Protein AF-A0A433JLI9-F1 (afdb_monomer_lite)

pLDDT: mean 84.55, std 12.65, range [53.59, 96.31]

Radius of gyration: 19.83 Å; chains: 1; bounding box: 52×30×59 Å

Organism: NCBI:txid2498109

Foldseek 3Di:
DVVVVVVVVVPPPDPPDDDAAEDEDDAFEWDDDDQATEGPPPDDDDPDQWHWHQDPNFTWIKGLDDDPVQVVFDWDWGWYQDPVRDTGIIIIGTDDPSRYDYDD

Structure (mmCIF, N/CA/C/O backbone):
data_AF-A0A433JLI9-F1
#
_entry.id   AF-A0A433JLI9-F1
#
loop_
_atom_site.group_PDB
_atom_site.id
_atom_site.type_symbol
_atom_site.label_atom_id
_atom_site.label_alt_id
_atom_site.label_comp_id
_atom_site.label_asym_id
_atom_site.label_entity_id
_atom_site.label_seq_id
_atom_site.pdbx_PDB_ins_code
_atom_site.Cartn_x
_atom_site.Cartn_y
_atom_site.Cartn_z
_atom_site.occupancy
_atom_site.B_iso_or_equiv
_atom_site.auth_seq_id
_atom_site.auth_comp_id
_atom_site.auth_asym_id
_atom_site.auth_atom_id
_atom_site.pdbx_PDB_model_num
ATOM 1 N N . MET A 1 1 ? 33.791 16.175 -43.944 1.00 53.59 1 MET A N 1
ATOM 2 C CA . MET A 1 1 ? 34.120 16.083 -42.499 1.00 53.59 1 MET A CA 1
ATOM 3 C C . MET A 1 1 ? 32.970 16.503 -41.570 1.00 53.59 1 MET A C 1
ATOM 5 O O . MET A 1 1 ? 32.951 16.047 -40.440 1.00 53.59 1 MET A O 1
ATOM 9 N N . ARG A 1 2 ? 31.977 17.299 -42.015 1.00 56.88 2 ARG A N 1
ATOM 10 C CA . ARG A 1 2 ? 30.870 17.798 -41.163 1.00 56.88 2 ARG A CA 1
ATOM 11 C C . ARG A 1 2 ? 29.720 16.802 -40.908 1.00 56.88 2 ARG A C 1
ATOM 13 O O . ARG A 1 2 ? 28.962 16.977 -39.968 1.00 56.88 2 ARG A O 1
ATOM 20 N N . THR A 1 3 ? 29.598 15.750 -41.717 1.00 54.53 3 THR A N 1
ATOM 21 C CA . THR A 1 3 ? 28.521 14.741 -41.628 1.00 54.53 3 THR A CA 1
ATOM 22 C C . THR A 1 3 ? 28.821 13.583 -40.675 1.00 54.53 3 THR A C 1
ATOM 24 O O . THR A 1 3 ? 27.905 12.880 -40.267 1.00 54.53 3 THR A O 1
ATOM 27 N N . TRP A 1 4 ? 30.082 13.398 -40.275 1.00 55.00 4 TRP A N 1
ATOM 28 C CA . TRP A 1 4 ? 30.496 12.286 -39.408 1.00 55.00 4 TRP A CA 1
ATOM 29 C C . TRP A 1 4 ? 30.142 12.512 -37.930 1.00 55.00 4 TRP A C 1
ATOM 31 O O . TRP A 1 4 ? 30.029 11.556 -37.173 1.00 55.00 4 TRP A O 1
ATOM 41 N N . MET A 1 5 ? 29.893 13.764 -37.529 1.00 57.16 5 MET A N 1
ATOM 42 C CA . MET A 1 5 ? 29.484 14.107 -36.162 1.00 57.16 5 MET A CA 1
ATOM 43 C C . MET A 1 5 ? 28.053 13.650 -35.831 1.00 57.16 5 MET A C 1
ATOM 45 O O . MET A 1 5 ? 27.767 13.319 -34.686 1.00 57.16 5 MET A O 1
ATOM 49 N N . LEU A 1 6 ? 27.164 13.586 -36.830 1.00 57.62 6 LEU A N 1
ATOM 50 C CA . LEU A 1 6 ? 25.759 13.197 -36.642 1.00 57.62 6 LEU A CA 1
ATOM 51 C C . LEU A 1 6 ? 25.584 11.685 -36.424 1.00 57.62 6 LEU A C 1
ATOM 53 O O . LEU A 1 6 ? 24.665 11.273 -35.727 1.00 57.62 6 LEU A O 1
ATOM 57 N N . VAL A 1 7 ? 26.483 10.861 -36.973 1.00 60.50 7 VAL A N 1
ATOM 58 C CA . VAL A 1 7 ? 26.414 9.390 -36.865 1.00 60.50 7 VAL A CA 1
ATOM 59 C C . VAL A 1 7 ? 26.840 8.903 -35.475 1.00 60.50 7 VAL A C 1
ATOM 61 O O . VAL A 1 7 ? 26.291 7.931 -34.968 1.00 60.50 7 VAL A O 1
ATOM 64 N N . ILE A 1 8 ? 27.764 9.610 -34.819 1.00 60.25 8 ILE A N 1
ATOM 65 C CA . ILE A 1 8 ? 28.235 9.267 -33.467 1.00 60.25 8 ILE A CA 1
ATOM 66 C C . ILE A 1 8 ? 27.163 9.569 -32.404 1.00 60.25 8 ILE A C 1
ATOM 68 O O . ILE A 1 8 ? 27.059 8.841 -31.420 1.00 60.25 8 ILE A O 1
ATOM 72 N N . LEU A 1 9 ? 26.311 10.579 -32.620 1.00 58.91 9 LEU A N 1
ATOM 73 C CA . LEU A 1 9 ? 25.253 10.951 -31.671 1.00 58.91 9 LEU A CA 1
ATOM 74 C C . LEU A 1 9 ? 24.089 9.936 -31.614 1.00 58.91 9 LEU A C 1
ATOM 76 O O . LEU A 1 9 ? 23.342 9.921 -30.642 1.00 58.91 9 LEU A O 1
ATOM 80 N N . LEU A 1 10 ? 23.938 9.086 -32.638 1.00 61.84 10 LEU A N 1
ATOM 81 C CA . LEU A 1 10 ? 22.861 8.089 -32.751 1.00 61.84 10 LEU A CA 1
ATOM 82 C C . LEU A 1 10 ? 23.184 6.740 -32.087 1.00 61.84 10 LEU A C 1
ATOM 84 O O . LEU A 1 10 ? 22.283 5.928 -31.897 1.00 61.84 10 LEU A O 1
ATOM 88 N N . LEU A 1 11 ? 24.448 6.486 -31.733 1.00 61.19 11 LEU A N 1
ATOM 89 C CA . LEU A 1 11 ? 24.895 5.192 -31.197 1.00 61.19 11 LEU A CA 1
ATOM 90 C C . LEU A 1 11 ? 24.879 5.110 -29.666 1.00 61.19 11 LEU A C 1
ATOM 92 O O . LEU A 1 11 ? 25.032 4.023 -29.114 1.00 61.19 11 LEU A O 1
ATOM 96 N N . VAL A 1 12 ? 24.633 6.220 -28.966 1.00 63.31 12 VAL A N 1
ATOM 97 C CA . VAL A 1 12 ? 24.414 6.212 -27.513 1.00 63.31 12 VAL A CA 1
ATOM 98 C C . VAL A 1 12 ? 22.926 5.977 -27.248 1.00 63.31 12 VAL A C 1
ATOM 100 O O . VAL A 1 12 ? 22.200 6.846 -26.772 1.00 63.31 12 VAL A O 1
ATOM 103 N N . GLY A 1 13 ? 22.451 4.791 -27.630 1.00 62.62 13 GLY A N 1
ATOM 104 C CA . GLY A 1 13 ? 21.143 4.297 -27.221 1.00 62.62 13 GLY A CA 1
ATOM 105 C C . GLY A 1 13 ? 21.143 4.131 -25.706 1.00 62.62 13 GLY A C 1
ATOM 106 O O . GLY A 1 13 ? 21.771 3.219 -25.174 1.00 62.62 13 GLY A O 1
ATOM 107 N N . LEU A 1 14 ? 20.488 5.056 -25.009 1.00 62.09 14 LEU A N 1
ATOM 108 C CA . LEU A 1 14 ? 20.314 5.039 -23.563 1.00 62.09 14 LEU A CA 1
ATOM 109 C C . LEU A 1 14 ? 19.643 3.721 -23.148 1.00 62.09 14 LEU A C 1
ATOM 111 O O . LEU A 1 14 ? 18.452 3.522 -23.383 1.00 62.09 14 LEU A O 1
ATOM 115 N N . HIS A 1 15 ? 20.394 2.829 -22.502 1.00 57.62 15 HIS A N 1
ATOM 116 C CA . HIS A 1 15 ? 19.812 1.743 -21.721 1.00 57.62 15 HIS A CA 1
ATOM 117 C C . HIS A 1 15 ? 19.089 2.363 -20.520 1.00 57.62 15 HIS A C 1
ATOM 119 O O . HIS A 1 15 ? 19.677 2.552 -19.456 1.00 57.62 15 HIS A O 1
ATOM 125 N N . VAL A 1 16 ? 17.816 2.730 -20.691 1.00 65.25 16 VAL A N 1
ATOM 126 C CA . VAL A 1 16 ? 16.971 3.131 -19.566 1.00 65.25 16 VAL A CA 1
ATOM 127 C C . VAL A 1 16 ? 16.546 1.852 -18.843 1.00 65.25 16 VAL A C 1
ATOM 129 O O . VAL A 1 16 ? 15.660 1.116 -19.271 1.00 65.25 16 VAL A O 1
ATOM 132 N N . SER A 1 17 ? 17.258 1.520 -17.770 1.00 63.69 17 SER A N 1
ATOM 133 C CA . SER A 1 17 ? 16.774 0.530 -16.814 1.00 63.69 17 SER A CA 1
ATOM 134 C C . SER A 1 17 ? 15.793 1.246 -15.897 1.00 63.69 17 SER A C 1
ATOM 136 O O . SER A 1 17 ? 16.187 2.151 -15.163 1.00 63.69 17 SER A O 1
ATOM 138 N N . ALA A 1 18 ? 14.511 0.887 -15.955 1.00 68.94 18 ALA A N 1
ATOM 139 C CA . ALA A 1 18 ? 13.550 1.373 -14.974 1.00 68.94 18 ALA A CA 1
ATOM 140 C C . ALA A 1 18 ? 13.924 0.784 -13.606 1.00 68.94 18 ALA A C 1
ATOM 142 O O . ALA A 1 18 ? 13.901 -0.435 -13.433 1.00 68.94 18 ALA A O 1
ATOM 143 N N . ALA A 1 19 ? 14.317 1.636 -12.657 1.00 77.50 19 ALA A N 1
ATOM 144 C CA . ALA A 1 19 ? 14.572 1.206 -11.287 1.00 77.50 19 ALA A CA 1
ATOM 145 C C . ALA A 1 19 ? 13.270 0.666 -10.677 1.00 77.50 19 ALA A C 1
ATOM 147 O O . ALA A 1 19 ? 12.225 1.316 -10.769 1.00 77.50 19 ALA A O 1
ATOM 148 N N . ARG A 1 20 ? 13.332 -0.532 -10.086 1.00 86.88 20 ARG A N 1
ATOM 149 C CA . ARG A 1 20 ? 12.208 -1.123 -9.351 1.00 86.88 20 ARG A CA 1
ATOM 150 C C . ARG A 1 20 ? 12.059 -0.441 -7.996 1.00 86.88 20 ARG A C 1
ATOM 152 O O . ARG A 1 20 ? 13.029 0.067 -7.434 1.00 86.88 20 ARG A O 1
ATOM 159 N N . ILE A 1 21 ? 10.838 -0.431 -7.479 1.00 87.88 21 ILE A N 1
ATOM 160 C CA . ILE A 1 21 ? 10.544 0.059 -6.135 1.00 87.88 21 ILE A CA 1
ATOM 161 C C . ILE A 1 21 ? 10.859 -1.070 -5.152 1.00 87.88 21 ILE A C 1
ATOM 163 O O . ILE A 1 21 ? 10.250 -2.137 -5.226 1.00 87.88 21 ILE A O 1
ATOM 167 N N . LEU A 1 22 ? 11.804 -0.824 -4.246 1.00 90.19 22 LEU A N 1
ATOM 168 C CA . LEU A 1 22 ? 12.141 -1.756 -3.175 1.00 90.19 22 LEU A CA 1
ATOM 169 C C . LEU A 1 22 ? 11.062 -1.724 -2.089 1.00 90.19 22 LEU A C 1
ATOM 171 O O . LEU A 1 22 ? 10.768 -0.668 -1.518 1.00 90.19 22 LEU A O 1
ATOM 175 N N . ILE A 1 23 ? 10.481 -2.891 -1.838 1.00 90.62 23 ILE A N 1
ATOM 176 C CA . ILE A 1 23 ? 9.473 -3.158 -0.820 1.00 90.62 23 ILE A CA 1
ATOM 177 C C . ILE A 1 23 ? 10.135 -3.939 0.310 1.00 90.62 23 ILE A C 1
ATOM 179 O O . ILE A 1 23 ? 10.826 -4.915 0.048 1.00 90.62 23 ILE A O 1
ATOM 183 N N . GLN A 1 24 ? 9.940 -3.502 1.549 1.00 88.00 24 GLN A N 1
ATOM 184 C CA . GLN A 1 24 ? 10.537 -4.131 2.725 1.00 88.00 24 GLN A CA 1
ATOM 185 C C . GLN A 1 24 ? 9.467 -4.837 3.550 1.00 88.00 24 GLN A C 1
ATOM 187 O O . GLN A 1 24 ? 8.403 -4.264 3.800 1.00 88.00 24 GLN A O 1
ATOM 192 N N . GLY A 1 25 ? 9.801 -6.035 4.024 1.00 85.06 25 GLY A N 1
ATOM 193 C CA . GLY A 1 25 ? 8.961 -6.819 4.925 1.00 85.06 25 GLY A CA 1
ATOM 194 C C . GLY A 1 25 ? 7.776 -7.514 4.252 1.00 85.06 25 GLY A C 1
ATOM 195 O O . GLY A 1 25 ? 7.648 -7.558 3.028 1.00 85.06 25 GLY A O 1
ATOM 196 N N . ASP A 1 26 ? 6.914 -8.074 5.097 1.00 89.06 26 ASP A N 1
ATOM 197 C CA . ASP A 1 26 ? 5.758 -8.875 4.701 1.00 89.06 26 ASP A CA 1
ATOM 198 C C . ASP A 1 26 ? 4.502 -8.017 4.472 1.00 89.06 26 ASP A C 1
ATOM 200 O O . ASP A 1 26 ? 4.362 -6.938 5.062 1.00 89.06 26 ASP A O 1
ATOM 204 N N . PRO A 1 27 ? 3.559 -8.475 3.626 1.00 92.44 27 PRO A N 1
ATOM 205 C CA . PRO A 1 27 ? 2.315 -7.758 3.402 1.00 92.44 27 PRO A CA 1
ATOM 206 C C . PRO A 1 27 ? 1.444 -7.795 4.660 1.00 92.44 27 PRO A C 1
ATOM 208 O O . PRO A 1 27 ? 1.222 -8.846 5.258 1.00 92.44 27 PRO A O 1
ATOM 211 N N . VAL A 1 28 ? 0.896 -6.642 5.031 1.00 93.31 28 VAL A N 1
ATOM 212 C CA . VAL A 1 28 ? 0.028 -6.512 6.205 1.00 93.31 28 VAL A CA 1
ATOM 213 C C . VAL A 1 28 ? -1.431 -6.722 5.828 1.00 93.31 28 VAL A C 1
ATOM 215 O O . VAL A 1 28 ? -1.953 -6.070 4.923 1.00 93.31 28 VAL A O 1
ATOM 218 N N . GLU A 1 29 ? -2.105 -7.630 6.523 1.00 94.56 29 GLU A N 1
ATOM 219 C CA . GLU A 1 29 ? -3.540 -7.840 6.357 1.00 94.56 29 GLU A CA 1
ATOM 220 C C . GLU A 1 29 ? -4.322 -6.712 7.040 1.00 94.56 29 GLU A C 1
ATOM 222 O O . GLU A 1 29 ? -4.061 -6.364 8.192 1.00 94.56 29 GLU A O 1
ATOM 227 N N . LEU A 1 30 ? -5.254 -6.107 6.303 1.00 92.50 30 LEU A N 1
ATOM 228 C CA . LEU A 1 30 ? -6.099 -5.035 6.822 1.00 92.50 30 LEU A CA 1
ATOM 229 C C . LEU A 1 30 ? -7.340 -5.602 7.512 1.00 92.50 30 LEU A C 1
ATOM 231 O O . LEU A 1 30 ? -7.959 -6.548 7.023 1.00 92.50 30 LEU A O 1
ATOM 235 N N . GLU A 1 31 ? -7.762 -4.955 8.594 1.00 92.75 31 GLU A N 1
ATOM 236 C CA . GLU A 1 31 ? -9.051 -5.228 9.223 1.00 92.75 31 GLU A CA 1
ATOM 237 C C . GLU A 1 31 ? -10.172 -4.609 8.376 1.00 92.75 31 GLU A C 1
ATOM 239 O O . GLU A 1 31 ? -10.109 -3.443 7.973 1.00 92.75 31 GLU A O 1
ATOM 244 N N . VAL A 1 32 ? -11.193 -5.411 8.071 1.00 92.50 32 VAL A N 1
ATOM 245 C CA . VAL A 1 32 ? -12.298 -5.023 7.187 1.00 92.50 32 VAL A CA 1
ATOM 246 C C . VAL A 1 32 ? -13.455 -4.466 8.004 1.00 92.50 32 VAL A C 1
ATOM 248 O O . VAL A 1 32 ? -13.985 -5.154 8.876 1.00 92.50 32 VAL A O 1
ATOM 251 N N . HIS A 1 33 ? -13.903 -3.265 7.646 1.00 91.94 33 HIS A N 1
ATOM 252 C CA . HIS A 1 33 ? -15.098 -2.629 8.199 1.00 91.94 33 HIS A CA 1
ATOM 253 C C . HIS A 1 33 ? -16.118 -2.345 7.095 1.00 91.94 33 HIS A C 1
ATOM 255 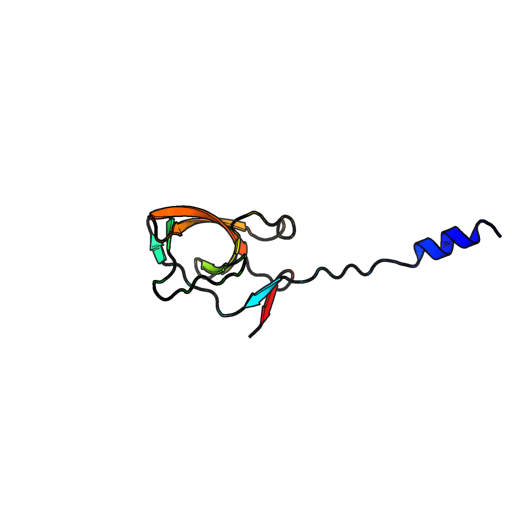O O . HIS A 1 33 ? -15.865 -2.544 5.902 1.00 91.94 33 HIS A O 1
ATOM 261 N N . GLU A 1 34 ? -17.299 -1.863 7.477 1.00 91.06 34 GLU A N 1
ATOM 262 C CA . GLU A 1 34 ? -18.313 -1.441 6.512 1.00 91.06 34 GLU A CA 1
ATOM 263 C C . GLU A 1 34 ? -17.868 -0.161 5.783 1.00 91.06 34 GLU A C 1
ATOM 265 O O . GLU A 1 34 ? -18.076 0.958 6.245 1.00 91.06 34 GLU A O 1
ATOM 270 N N . GLY A 1 35 ? -17.246 -0.334 4.614 1.00 90.56 35 GLY A N 1
ATOM 271 C CA . GLY A 1 35 ? -16.886 0.757 3.701 1.00 90.56 35 GLY A CA 1
ATOM 272 C C . GLY A 1 35 ? -15.475 1.332 3.866 1.00 90.56 35 GLY A C 1
ATOM 273 O O . GLY A 1 35 ? -15.083 2.176 3.058 1.00 90.56 35 GLY A O 1
ATOM 274 N N . PHE A 1 36 ? -14.695 0.862 4.841 1.00 93.88 36 PHE A N 1
ATOM 275 C CA . PHE A 1 36 ? -13.304 1.272 5.063 1.00 93.88 36 PHE A CA 1
ATOM 276 C C . PHE A 1 36 ? -12.470 0.141 5.682 1.00 93.88 36 PHE A C 1
ATOM 278 O O . PHE A 1 36 ? -12.988 -0.925 6.017 1.00 93.88 36 PHE A O 1
ATOM 285 N N . PHE A 1 37 ? -11.166 0.376 5.804 1.00 94.75 37 PHE A N 1
ATOM 286 C CA . PHE A 1 37 ? -10.200 -0.557 6.374 1.00 94.75 37 PHE A CA 1
ATOM 287 C C . PHE A 1 37 ? -9.373 0.111 7.473 1.00 94.75 37 PHE A C 1
ATOM 289 O O . PHE A 1 37 ? -9.175 1.328 7.448 1.00 94.75 37 PHE A O 1
ATOM 296 N N . THR A 1 38 ? -8.835 -0.685 8.393 1.00 93.25 38 THR A N 1
ATOM 297 C CA . THR A 1 38 ? -7.851 -0.232 9.387 1.00 93.25 38 THR A CA 1
ATOM 298 C C . THR A 1 38 ? -6.621 -1.127 9.376 1.00 93.25 38 THR A C 1
ATOM 300 O O . THR A 1 38 ? -6.678 -2.299 9.000 1.00 93.25 38 THR A O 1
ATOM 303 N N . PHE A 1 39 ? -5.483 -0.564 9.773 1.00 91.19 39 PHE A N 1
ATOM 304 C CA . PHE A 1 39 ? -4.303 -1.368 10.071 1.00 91.19 39 PHE A CA 1
ATOM 305 C C . PHE A 1 39 ? -4.461 -2.056 11.437 1.00 91.19 39 PHE A C 1
ATOM 307 O O . PHE A 1 39 ? -5.083 -1.472 12.329 1.00 91.19 39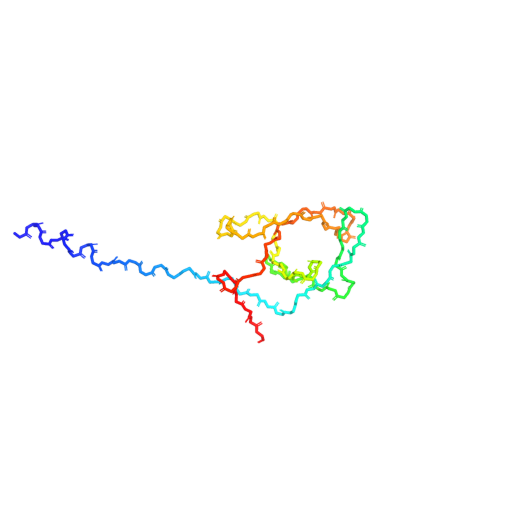 PHE A O 1
ATOM 314 N N . PRO A 1 40 ? -3.868 -3.249 11.632 1.00 90.38 40 PRO A N 1
ATOM 315 C CA . PRO A 1 40 ? -3.779 -3.878 12.947 1.00 90.38 40 PRO A CA 1
ATOM 316 C C . PRO A 1 40 ? -3.104 -2.951 13.964 1.00 90.38 40 PRO A C 1
ATOM 318 O O . PRO A 1 40 ? -2.248 -2.137 13.608 1.00 90.38 40 PRO A O 1
ATOM 321 N N . LYS A 1 41 ? -3.437 -3.086 15.250 1.00 86.19 41 LYS A N 1
ATOM 322 C CA . LYS A 1 41 ? -2.921 -2.196 16.313 1.00 86.19 41 LYS A CA 1
ATOM 323 C C . LYS A 1 41 ? -1.403 -2.269 16.483 1.00 86.19 41 LYS A C 1
ATOM 325 O O . LYS A 1 41 ? -0.780 -1.313 16.935 1.00 86.19 41 LYS A O 1
ATOM 330 N N . GLU A 1 42 ? -0.823 -3.410 16.148 1.00 86.06 42 GLU A N 1
ATOM 331 C CA . GLU A 1 42 ? 0.608 -3.690 16.148 1.00 86.06 42 GLU A CA 1
ATOM 332 C C . GLU A 1 42 ? 1.341 -3.110 14.929 1.00 86.06 42 GLU A C 1
ATOM 334 O O . GLU A 1 42 ? 2.576 -3.107 14.897 1.00 86.06 42 GLU A O 1
ATOM 339 N N . TYR A 1 43 ? 0.613 -2.600 13.930 1.00 84.62 43 TYR A N 1
ATOM 340 C CA . TYR A 1 43 ? 1.226 -2.025 12.747 1.00 84.62 43 TYR A CA 1
ATOM 341 C C . TYR A 1 43 ? 1.946 -0.721 13.082 1.00 84.62 43 TYR A C 1
ATOM 343 O O . TYR A 1 43 ? 1.353 0.274 13.503 1.00 84.62 43 TYR A O 1
ATOM 351 N N . THR A 1 44 ? 3.254 -0.710 12.849 1.00 80.06 44 THR A N 1
ATOM 352 C CA . THR A 1 44 ? 4.063 0.495 13.003 1.00 80.06 44 THR A CA 1
ATOM 353 C C . THR A 1 44 ? 4.158 1.188 11.655 1.00 80.06 44 THR A C 1
ATOM 355 O O . THR A 1 44 ? 4.811 0.686 10.741 1.00 80.06 44 THR A O 1
ATOM 358 N N . PHE A 1 45 ? 3.525 2.356 11.540 1.00 74.12 45 PHE A N 1
ATOM 359 C CA . PHE A 1 45 ? 3.666 3.203 10.361 1.00 74.12 45 PHE A CA 1
ATOM 360 C C . PHE A 1 45 ? 5.139 3.563 10.175 1.00 74.12 45 PHE A C 1
ATOM 362 O O . PHE A 1 45 ? 5.755 4.223 11.015 1.00 74.12 45 PHE A O 1
ATOM 369 N N . THR A 1 46 ? 5.714 3.093 9.076 1.00 71.56 46 THR A N 1
ATOM 370 C CA . THR A 1 46 ? 7.084 3.416 8.701 1.00 71.56 46 THR A CA 1
ATOM 371 C C . THR A 1 46 ? 7.111 4.785 8.018 1.00 71.56 46 THR A C 1
ATOM 373 O O . THR A 1 46 ? 6.096 5.307 7.564 1.00 71.56 46 THR A O 1
ATOM 376 N N . THR A 1 47 ? 8.292 5.389 7.901 1.00 71.44 47 THR A N 1
ATOM 377 C CA . THR A 1 47 ? 8.489 6.627 7.123 1.00 71.44 47 THR A CA 1
ATOM 378 C C . THR A 1 47 ? 8.481 6.385 5.608 1.00 71.44 47 THR A C 1
ATOM 380 O O . THR A 1 47 ? 8.839 7.270 4.824 1.00 71.44 47 THR A O 1
ATOM 383 N N . GLN A 1 48 ? 8.110 5.177 5.175 1.00 78.50 48 GLN A N 1
ATOM 384 C CA . GLN A 1 48 ? 8.041 4.816 3.770 1.00 78.50 48 GLN A CA 1
ATOM 385 C C . GLN A 1 48 ? 6.859 5.532 3.112 1.00 78.50 48 GLN A C 1
ATOM 387 O O . GLN A 1 48 ? 5.828 5.802 3.718 1.00 78.50 48 GLN A O 1
ATOM 392 N N . ARG A 1 49 ? 7.005 5.851 1.824 1.00 85.69 49 ARG A N 1
ATOM 393 C CA . ARG A 1 49 ? 5.947 6.508 1.035 1.00 85.69 49 ARG A CA 1
ATOM 394 C C . ARG A 1 49 ? 4.912 5.520 0.486 1.00 85.69 49 ARG A C 1
ATOM 396 O O . ARG A 1 49 ? 4.136 5.886 -0.394 1.00 85.69 49 ARG A O 1
ATOM 403 N N . TYR A 1 50 ? 4.957 4.276 0.951 1.00 91.25 50 TYR A N 1
ATOM 404 C CA . TYR A 1 50 ? 4.099 3.187 0.525 1.00 91.25 50 TYR A CA 1
ATOM 405 C C . TYR A 1 50 ? 3.771 2.288 1.709 1.00 91.25 50 TYR A C 1
ATOM 407 O O . TYR A 1 50 ? 4.489 2.279 2.705 1.00 91.25 50 TYR A O 1
ATOM 415 N N . HIS A 1 51 ? 2.740 1.469 1.536 1.00 92.88 51 HIS A N 1
ATOM 416 C CA . HIS A 1 51 ? 2.439 0.369 2.440 1.00 92.88 51 HIS A CA 1
ATOM 417 C C . HIS A 1 51 ? 2.203 -0.902 1.645 1.00 92.88 51 HIS A C 1
ATOM 419 O O . HIS A 1 51 ? 1.525 -0.881 0.614 1.00 92.88 51 HIS A O 1
ATOM 425 N N . TYR A 1 52 ? 2.776 -1.999 2.124 1.00 94.00 52 TYR A N 1
ATOM 426 C CA . TYR A 1 52 ? 2.613 -3.308 1.522 1.00 94.00 52 TYR A CA 1
ATOM 427 C C . TYR A 1 52 ? 1.540 -4.081 2.281 1.00 94.00 52 TYR A C 1
ATOM 429 O O . TYR A 1 52 ? 1.679 -4.310 3.481 1.00 94.00 52 TYR A O 1
ATOM 437 N N . ILE A 1 53 ? 0.443 -4.412 1.602 1.00 94.62 53 ILE A N 1
ATOM 438 C CA . ILE A 1 53 ? -0.756 -4.972 2.227 1.00 94.62 53 ILE A CA 1
ATOM 439 C C . ILE A 1 53 ? -1.234 -6.238 1.525 1.00 94.62 53 ILE A C 1
ATOM 441 O O . ILE A 1 53 ? -0.977 -6.450 0.336 1.00 94.62 53 ILE A O 1
ATOM 445 N N . LEU A 1 54 ? -2.016 -7.029 2.249 1.00 95.25 54 LEU A N 1
ATOM 446 C CA . LEU A 1 54 ? -2.803 -8.125 1.712 1.00 95.25 54 LEU A CA 1
ATOM 447 C C . LEU A 1 54 ? -4.278 -7.715 1.705 1.00 95.25 54 LEU A C 1
ATOM 449 O O . LEU A 1 54 ? -4.882 -7.503 2.754 1.00 95.25 54 LEU A O 1
ATOM 453 N N . LEU A 1 55 ? -4.868 -7.604 0.514 1.00 93.00 55 LEU A N 1
ATOM 454 C CA . LEU A 1 55 ? -6.277 -7.252 0.348 1.00 93.00 55 LEU A CA 1
ATOM 455 C C . LEU A 1 55 ? -7.002 -8.372 -0.394 1.00 93.00 55 LEU A C 1
ATOM 457 O O . LEU A 1 55 ? -6.741 -8.604 -1.575 1.00 93.00 55 LEU A O 1
ATOM 461 N N . SER A 1 56 ? -7.932 -9.052 0.286 1.00 88.12 56 SER A N 1
ATOM 462 C CA . SER A 1 56 ? -8.673 -10.200 -0.275 1.00 8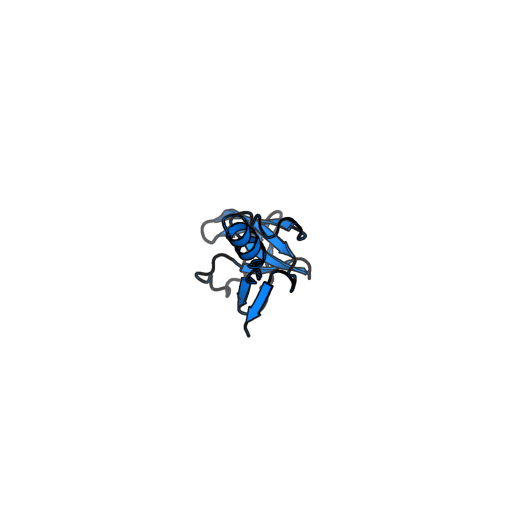8.12 56 SER A CA 1
ATOM 463 C C . SER A 1 56 ? -7.749 -11.299 -0.832 1.00 88.12 56 SER A C 1
ATOM 465 O O . SER A 1 56 ? -7.995 -11.844 -1.907 1.00 88.12 56 SER A O 1
ATOM 467 N N . GLY A 1 57 ? -6.639 -11.578 -0.139 1.00 90.62 57 GLY A N 1
ATOM 468 C CA . GLY A 1 57 ? -5.631 -12.554 -0.572 1.00 90.62 57 GLY A CA 1
ATOM 469 C C . GLY A 1 57 ? -4.739 -12.096 -1.734 1.00 90.62 57 GLY A C 1
ATOM 470 O O . GLY A 1 57 ? -3.981 -12.900 -2.270 1.00 90.62 57 GLY A O 1
ATOM 471 N N . ILE A 1 58 ? -4.818 -10.825 -2.143 1.00 94.38 58 ILE A N 1
ATOM 472 C CA . ILE A 1 58 ? -3.971 -10.245 -3.190 1.00 94.38 58 ILE A CA 1
ATOM 473 C C . ILE A 1 58 ? -3.003 -9.250 -2.556 1.00 94.38 58 ILE A C 1
ATOM 475 O O . ILE A 1 58 ? -3.419 -8.266 -1.946 1.00 94.38 58 ILE A O 1
ATOM 479 N N . GLU A 1 59 ? -1.710 -9.490 -2.754 1.00 95.75 59 GLU A N 1
ATOM 480 C CA . GLU A 1 59 ? -0.637 -8.578 -2.365 1.00 95.75 59 GLU A CA 1
ATOM 481 C C . GLU A 1 59 ? -0.717 -7.279 -3.171 1.00 95.75 59 GLU A C 1
ATOM 483 O O . GLU A 1 59 ? -0.780 -7.284 -4.412 1.00 95.75 59 GLU A O 1
ATOM 488 N N . ARG A 1 60 ? -0.726 -6.147 -2.470 1.00 96.06 60 ARG A N 1
ATOM 489 C CA . ARG A 1 60 ? -0.828 -4.816 -3.068 1.00 96.06 60 ARG A CA 1
ATOM 490 C C . ARG A 1 60 ? 0.127 -3.842 -2.400 1.00 96.06 60 ARG A C 1
ATOM 492 O O . ARG A 1 60 ? 0.309 -3.863 -1.189 1.00 96.06 60 ARG A O 1
ATOM 499 N N . VAL A 1 61 ? 0.691 -2.946 -3.200 1.00 95.12 61 VAL A N 1
ATOM 500 C CA . VAL A 1 61 ? 1.489 -1.815 -2.723 1.00 95.12 61 VAL A CA 1
ATOM 501 C C . VAL A 1 61 ? 0.657 -0.550 -2.877 1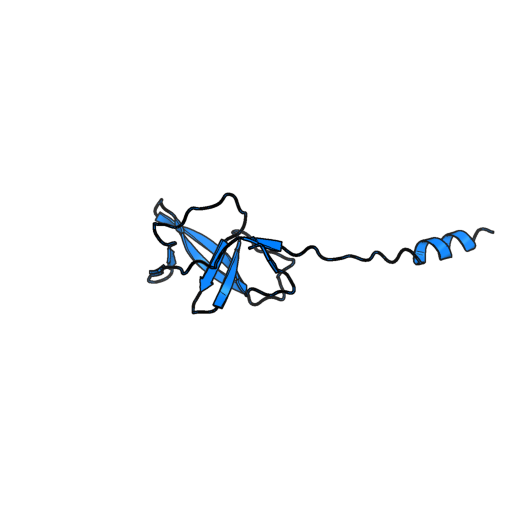.00 95.12 61 VAL A C 1
ATOM 503 O O . VAL A 1 61 ? 0.231 -0.204 -3.985 1.00 95.12 61 VAL A O 1
ATOM 506 N N . CYS A 1 62 ? 0.406 0.123 -1.762 1.00 94.88 62 CYS A N 1
ATOM 507 C CA . CYS A 1 62 ? -0.471 1.279 -1.687 1.00 94.88 62 CYS A CA 1
ATOM 508 C C . CYS A 1 62 ? 0.294 2.578 -1.477 1.00 94.88 62 CYS A C 1
ATOM 510 O O . CYS A 1 62 ? 1.242 2.628 -0.699 1.00 94.88 62 CYS A O 1
ATOM 512 N N . PHE A 1 63 ? -0.173 3.636 -2.135 1.00 94.19 63 PHE A N 1
ATOM 513 C CA . PHE A 1 63 ? 0.376 4.985 -2.051 1.00 94.19 63 PHE A CA 1
ATOM 514 C C . PHE A 1 63 ? -0.744 5.993 -1.780 1.00 94.19 63 PHE A C 1
ATOM 516 O O . PHE A 1 63 ? -1.879 5.810 -2.221 1.00 94.19 63 PHE A O 1
ATOM 523 N N . LEU A 1 64 ? -0.410 7.105 -1.124 1.00 92.44 64 LEU A N 1
ATOM 524 C CA . LEU A 1 64 ? -1.340 8.228 -0.920 1.00 92.44 64 LEU A CA 1
ATOM 525 C C . LEU A 1 64 ? -1.683 8.972 -2.220 1.00 92.44 64 LEU A C 1
ATOM 527 O O . LEU A 1 64 ? -2.706 9.642 -2.311 1.00 92.44 64 LEU A O 1
ATOM 531 N N . GLN A 1 65 ? -0.815 8.873 -3.226 1.00 93.12 65 GLN A N 1
ATOM 532 C CA . GLN A 1 65 ? -0.984 9.500 -4.533 1.00 93.12 65 GLN A CA 1
ATOM 533 C C . GLN A 1 65 ? -0.843 8.447 -5.626 1.00 93.12 65 GLN A C 1
ATOM 535 O O . GLN A 1 65 ? -0.022 7.532 -5.507 1.00 93.12 65 GLN A O 1
ATOM 540 N N . GLU A 1 66 ? -1.604 8.610 -6.706 1.00 93.38 66 GLU A N 1
ATOM 541 C CA . GLU A 1 66 ? -1.463 7.774 -7.893 1.00 93.38 66 GLU A CA 1
ATOM 542 C C . GLU A 1 66 ? -0.024 7.797 -8.420 1.00 93.38 66 GLU A C 1
ATOM 544 O O . GLU A 1 66 ? 0.651 8.828 -8.413 1.00 93.38 66 GLU A O 1
ATOM 549 N N . GLN A 1 67 ? 0.443 6.645 -8.892 1.00 92.38 67 GLN A N 1
ATOM 550 C CA . GLN A 1 67 ? 1.773 6.466 -9.456 1.00 92.38 67 GLN A CA 1
ATOM 551 C C . GLN A 1 67 ? 1.661 6.303 -10.978 1.00 92.38 67 GLN A C 1
ATOM 553 O O . GLN A 1 67 ? 1.303 5.219 -11.449 1.00 92.38 67 GLN A O 1
ATOM 558 N N . PRO A 1 68 ? 2.006 7.329 -11.785 1.00 89.75 68 PRO A N 1
ATOM 559 C CA . PRO A 1 68 ? 1.898 7.258 -13.245 1.00 89.75 68 PRO A CA 1
ATOM 560 C C . PRO A 1 68 ? 2.692 6.098 -13.861 1.00 89.75 68 PRO A C 1
ATOM 562 O O . PRO A 1 68 ? 2.266 5.490 -14.842 1.00 89.75 68 PRO A O 1
ATOM 565 N N . ALA A 1 69 ? 3.824 5.744 -13.248 1.00 86.38 69 ALA A N 1
ATOM 566 C CA . ALA A 1 69 ? 4.669 4.627 -13.667 1.00 86.38 69 ALA A CA 1
ATOM 567 C C . ALA A 1 69 ? 4.002 3.245 -13.505 1.00 86.38 69 ALA A C 1
ATOM 569 O O . ALA A 1 69 ? 4.452 2.278 -14.118 1.00 86.38 69 ALA A O 1
ATOM 570 N N . LEU A 1 70 ? 2.934 3.147 -12.704 1.00 89.12 70 LEU A N 1
ATOM 571 C CA . LEU A 1 70 ? 2.227 1.902 -12.386 1.00 89.12 70 LEU A CA 1
ATOM 572 C C . LEU A 1 70 ? 0.862 1.787 -13.075 1.00 89.12 70 LEU A C 1
ATOM 574 O O . LEU A 1 70 ? 0.129 0.839 -12.812 1.00 89.12 70 LEU A O 1
ATOM 578 N N . THR A 1 71 ? 0.529 2.708 -13.981 1.00 78.56 71 THR A N 1
ATOM 579 C CA . THR A 1 71 ? -0.771 2.812 -14.679 1.00 78.56 71 THR A CA 1
ATOM 580 C C . THR A 1 71 ? -1.236 1.545 -15.402 1.00 78.56 71 THR A C 1
ATOM 582 O O . THR A 1 71 ? -2.430 1.367 -15.612 1.00 78.56 71 THR A O 1
ATOM 585 N N . HIS A 1 72 ? -0.323 0.641 -15.761 1.00 79.81 72 HIS A N 1
ATOM 586 C CA . HIS A 1 72 ? -0.650 -0.648 -16.385 1.00 79.81 72 HIS A CA 1
ATOM 587 C C . HIS A 1 72 ? -0.891 -1.791 -15.386 1.00 79.81 72 HIS A C 1
ATOM 589 O O . HIS A 1 72 ? -1.079 -2.936 -15.796 1.00 79.81 72 HIS A O 1
ATOM 595 N N . THR A 1 73 ? -0.834 -1.506 -14.089 1.00 82.06 73 THR A N 1
ATOM 596 C CA . THR A 1 73 ? -1.050 -2.477 -13.016 1.00 82.06 73 THR A CA 1
ATOM 597 C C . THR A 1 73 ? -2.491 -2.386 -12.531 1.00 82.06 73 THR A C 1
ATOM 599 O O . THR A 1 73 ? -3.053 -1.297 -12.472 1.00 82.06 73 THR A O 1
ATOM 602 N N . ASP A 1 74 ? -3.082 -3.523 -12.159 1.00 91.62 74 ASP A N 1
ATOM 603 C CA . ASP A 1 74 ? -4.405 -3.569 -11.528 1.00 91.62 74 ASP A CA 1
ATOM 604 C C . ASP A 1 74 ? -4.424 -2.702 -10.256 1.00 91.62 74 ASP A C 1
ATOM 606 O O . ASP A 1 74 ? -3.763 -3.027 -9.264 1.00 91.62 74 ASP A O 1
ATOM 610 N N . MET A 1 75 ? -5.160 -1.591 -10.308 1.00 95.00 75 MET A N 1
ATOM 611 C CA . MET A 1 75 ? -5.247 -0.588 -9.252 1.00 95.00 75 MET A CA 1
ATOM 612 C C . MET A 1 75 ? -6.649 -0.576 -8.657 1.00 95.00 75 MET A C 1
ATOM 614 O O . MET A 1 75 ? -7.646 -0.533 -9.375 1.00 95.00 75 MET A O 1
ATOM 618 N N . VAL A 1 76 ? -6.708 -0.566 -7.329 1.00 95.06 76 VAL A N 1
ATOM 619 C CA . VAL A 1 76 ? -7.935 -0.326 -6.569 1.00 95.06 76 VAL A CA 1
ATOM 620 C C . VAL A 1 76 ? -7.719 0.847 -5.629 1.00 95.06 76 VAL A C 1
ATOM 622 O O . VAL A 1 76 ? -6.609 1.053 -5.136 1.00 95.06 76 VAL A O 1
ATOM 625 N N . SER A 1 77 ? -8.781 1.599 -5.349 1.00 95.25 77 SER A N 1
ATOM 626 C CA . SER A 1 77 ? -8.752 2.624 -4.310 1.00 95.25 77 SER A CA 1
ATOM 627 C C . SER A 1 77 ? -9.497 2.145 -3.073 1.00 95.25 77 SER A C 1
ATOM 629 O O . SER A 1 77 ? -10.646 1.717 -3.200 1.00 95.25 77 SER A O 1
ATOM 631 N N . ILE A 1 78 ? -8.884 2.274 -1.901 1.00 95.19 78 ILE A N 1
ATOM 632 C CA . ILE A 1 78 ? -9.497 1.930 -0.612 1.00 95.19 78 ILE A CA 1
ATOM 633 C C . ILE A 1 78 ? -9.491 3.139 0.322 1.00 95.19 78 ILE A C 1
ATOM 635 O O . ILE A 1 78 ? -8.657 4.034 0.174 1.00 95.19 78 ILE A O 1
ATOM 639 N N . LEU A 1 79 ? -10.440 3.179 1.256 1.00 96.19 79 LEU A N 1
ATOM 640 C CA . LEU A 1 79 ? -10.464 4.150 2.348 1.00 96.19 79 LEU A CA 1
ATOM 641 C C . LEU A 1 79 ? -9.846 3.500 3.582 1.00 96.19 79 LEU A C 1
ATOM 643 O O . LEU A 1 79 ? -10.291 2.428 3.986 1.00 96.19 79 LEU A O 1
ATOM 647 N N . ILE A 1 80 ? -8.826 4.139 4.148 1.00 92.94 80 ILE A N 1
ATOM 648 C CA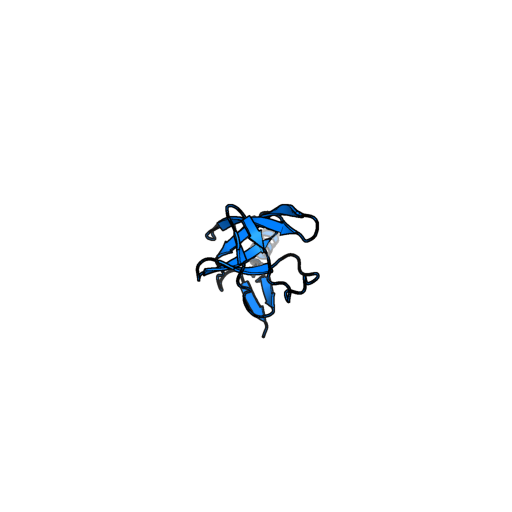 . ILE A 1 80 ? -8.187 3.702 5.387 1.00 92.94 80 ILE A CA 1
ATOM 649 C C . ILE A 1 80 ? -8.455 4.740 6.464 1.00 92.94 80 ILE A C 1
ATOM 651 O O . ILE A 1 80 ? -8.090 5.907 6.294 1.00 92.94 80 ILE A O 1
ATOM 655 N N . GLU A 1 81 ? -9.068 4.307 7.558 1.00 93.00 81 GLU A N 1
ATOM 656 C CA . GLU A 1 81 ? -9.243 5.136 8.746 1.00 93.00 81 GLU A CA 1
ATOM 657 C C . GLU A 1 81 ? -7.917 5.248 9.508 1.00 93.00 81 GLU A C 1
ATOM 659 O O . GLU A 1 81 ? -7.214 4.259 9.736 1.00 93.00 81 GLU A O 1
ATOM 664 N N . GLN A 1 82 ? -7.547 6.481 9.836 1.00 84.56 82 GLN A N 1
ATOM 665 C CA . GLN A 1 82 ? -6.369 6.816 10.622 1.00 84.56 82 GLN A CA 1
ATOM 666 C C . GLN A 1 82 ? -6.721 6.889 12.115 1.00 84.56 82 GLN A C 1
ATOM 668 O O . GLN A 1 82 ? -7.883 6.876 12.511 1.00 84.56 82 GLN A O 1
ATOM 673 N N . ASN A 1 83 ? -5.700 7.001 12.968 1.00 77.88 83 ASN A N 1
ATOM 674 C CA . ASN A 1 83 ? -5.867 7.014 14.427 1.00 77.88 83 ASN A CA 1
ATOM 675 C C . ASN A 1 83 ? -6.733 8.174 14.966 1.00 77.88 83 ASN A C 1
ATOM 677 O O . ASN A 1 83 ? -7.192 8.109 16.105 1.00 77.88 83 ASN A O 1
ATOM 681 N N . ASP A 1 84 ? -6.922 9.241 14.191 1.00 81.81 84 ASP A N 1
ATOM 682 C CA . ASP A 1 84 ? -7.765 10.400 14.507 1.00 81.81 84 ASP A CA 1
ATOM 683 C C . ASP A 1 84 ? -9.224 10.252 14.027 1.00 81.81 84 ASP A C 1
ATOM 685 O O . ASP A 1 84 ? -10.045 11.124 14.312 1.00 81.81 84 ASP A O 1
ATOM 689 N N . GLY A 1 85 ? -9.563 9.139 13.364 1.00 85.31 85 GLY A N 1
ATOM 690 C CA . GLY A 1 85 ? -10.879 8.883 12.774 1.00 85.31 85 GLY A CA 1
ATOM 691 C C . GLY A 1 85 ? -11.041 9.433 11.353 1.00 85.31 85 GLY A C 1
ATOM 692 O O . GLY A 1 85 ? -12.102 9.256 10.751 1.00 85.31 85 GLY A O 1
ATOM 693 N N . ASP A 1 86 ? -10.012 10.073 10.789 1.00 90.31 86 ASP A N 1
ATOM 694 C CA . ASP A 1 86 ? -10.063 10.556 9.413 1.00 90.31 86 ASP A CA 1
ATOM 695 C C . ASP A 1 86 ? -9.853 9.405 8.422 1.00 90.31 86 ASP A C 1
ATOM 697 O O . ASP A 1 86 ? -8.951 8.575 8.555 1.00 90.31 86 ASP A O 1
ATOM 701 N N . GLN A 1 87 ? -10.672 9.373 7.370 1.00 93.19 87 GLN A N 1
ATOM 702 C CA . GLN A 1 87 ? -10.553 8.385 6.301 1.00 93.19 87 GLN A CA 1
ATOM 703 C C . GLN A 1 87 ? -9.759 8.948 5.127 1.00 93.19 87 GLN A C 1
ATOM 705 O O . GLN A 1 87 ? -10.170 9.906 4.467 1.00 93.19 87 GLN A O 1
ATOM 710 N N . ILE A 1 88 ? -8.635 8.307 4.815 1.00 93.19 88 ILE A N 1
ATOM 711 C CA . ILE A 1 88 ? -7.756 8.704 3.716 1.00 93.19 88 ILE A CA 1
ATOM 712 C C . ILE A 1 88 ? -7.881 7.702 2.571 1.00 93.19 88 ILE A C 1
ATOM 714 O O . ILE A 1 88 ? -7.835 6.488 2.770 1.00 93.19 88 ILE A O 1
ATOM 718 N N . ARG A 1 89 ? -8.009 8.212 1.340 1.00 95.19 89 ARG A N 1
ATOM 719 C CA . ARG A 1 89 ? -8.017 7.387 0.126 1.00 95.19 89 ARG A CA 1
ATOM 720 C C . ARG A 1 89 ? -6.605 7.001 -0.283 1.00 95.19 89 ARG A C 1
ATOM 722 O O . ARG A 1 89 ? -5.746 7.862 -0.444 1.00 95.19 89 ARG A O 1
ATOM 729 N N . TRP A 1 90 ? -6.403 5.709 -0.493 1.00 95.25 90 TRP A N 1
ATOM 730 C CA . TRP A 1 90 ? -5.135 5.133 -0.917 1.00 95.25 90 TRP A CA 1
ATOM 731 C C . TRP A 1 90 ? -5.295 4.428 -2.257 1.00 95.25 90 TRP A C 1
ATOM 733 O O . TRP A 1 90 ? -6.341 3.837 -2.531 1.00 95.25 90 TRP A O 1
ATOM 743 N N . TYR A 1 91 ? -4.251 4.483 -3.079 1.00 96.25 91 TYR A 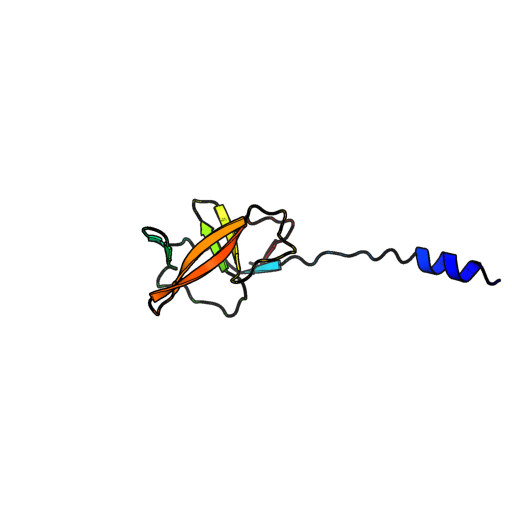N 1
ATOM 744 C CA . TYR A 1 91 ? -4.193 3.871 -4.404 1.00 96.25 91 TYR A CA 1
ATOM 745 C C . TYR A 1 91 ? -3.298 2.640 -4.346 1.00 96.25 91 TYR A C 1
ATOM 747 O O . TYR A 1 91 ? -2.086 2.753 -4.156 1.00 96.25 91 TYR A O 1
ATOM 755 N N . CYS A 1 92 ? -3.906 1.468 -4.485 1.00 95.88 92 CYS A N 1
ATOM 756 C CA . CYS A 1 92 ? -3.294 0.176 -4.220 1.00 95.88 92 CYS A CA 1
ATOM 757 C C . CYS A 1 92 ? -3.120 -0.628 -5.503 1.00 95.88 92 CYS A C 1
ATOM 759 O O . CYS A 1 92 ? -4.085 -1.144 -6.078 1.00 95.88 92 CYS A O 1
ATOM 761 N N . TYR A 1 93 ? -1.871 -0.781 -5.920 1.00 96.31 93 TYR A N 1
ATOM 762 C CA . TYR A 1 93 ? -1.488 -1.501 -7.127 1.00 96.31 93 TYR A CA 1
ATOM 763 C C . TYR A 1 93 ? -1.144 -2.942 -6.776 1.00 96.31 93 TYR A C 1
ATOM 765 O O . TYR A 1 93 ? -0.422 -3.188 -5.811 1.00 96.31 93 TYR A O 1
ATOM 773 N N . ARG A 1 94 ? -1.638 -3.900 -7.560 1.00 95.62 94 ARG A N 1
ATOM 774 C CA . ARG A 1 94 ? -1.261 -5.309 -7.416 1.00 95.62 94 ARG A CA 1
ATOM 775 C C . ARG A 1 94 ? 0.259 -5.469 -7.483 1.00 95.62 94 ARG A C 1
ATOM 777 O O . ARG A 1 94 ? 0.900 -4.934 -8.389 1.00 95.62 94 ARG A O 1
ATOM 784 N N . TYR A 1 95 ? 0.827 -6.230 -6.554 1.00 94.31 95 TYR A N 1
ATOM 785 C CA . TYR A 1 95 ? 2.249 -6.539 -6.583 1.00 94.31 95 TYR A CA 1
ATOM 786 C C . TYR A 1 95 ? 2.634 -7.222 -7.907 1.00 94.31 95 TYR A C 1
ATOM 788 O O . TYR A 1 95 ? 1.910 -8.058 -8.456 1.00 94.31 95 TYR A O 1
ATOM 796 N N . SER A 1 96 ? 3.785 -6.829 -8.443 1.00 92.12 96 SER A N 1
ATOM 797 C CA . SER A 1 96 ? 4.338 -7.344 -9.689 1.00 92.12 96 SER A CA 1
ATOM 798 C C . SER A 1 96 ? 5.847 -7.151 -9.706 1.00 92.12 96 SER A C 1
ATOM 800 O O . SER A 1 96 ? 6.337 -6.023 -9.640 1.00 92.12 96 SER A O 1
ATOM 802 N N . VAL A 1 97 ? 6.580 -8.244 -9.917 1.00 90.88 97 VAL A N 1
ATOM 803 C CA . VAL A 1 97 ? 8.053 -8.268 -10.025 1.00 90.88 97 VAL A CA 1
ATOM 804 C C . VAL A 1 97 ? 8.608 -7.386 -11.152 1.00 90.88 97 VAL A C 1
ATOM 806 O O . VAL A 1 97 ? 9.808 -7.131 -11.238 1.00 90.88 97 VAL A O 1
ATOM 809 N N . ARG A 1 98 ? 7.741 -6.916 -12.060 1.00 90.00 98 ARG A N 1
ATOM 810 C CA . ARG A 1 98 ? 8.110 -5.956 -13.103 1.00 90.00 98 ARG A CA 1
ATOM 811 C C . ARG A 1 98 ? 8.432 -4.579 -12.522 1.00 90.00 98 ARG A C 1
ATOM 813 O O . ARG A 1 98 ? 9.306 -3.900 -13.053 1.00 90.00 98 ARG A O 1
ATOM 820 N N . PHE A 1 99 ? 7.714 -4.177 -11.478 1.00 89.81 99 PHE A N 1
ATOM 821 C CA . PHE A 1 99 ? 7.776 -2.836 -10.897 1.00 89.81 99 PHE A CA 1
ATOM 822 C C . PHE A 1 99 ? 8.349 -2.829 -9.481 1.00 89.81 99 PHE A C 1
ATOM 824 O O . PHE A 1 99 ? 8.915 -1.820 -9.068 1.00 89.81 99 PHE A O 1
ATOM 831 N N . PHE A 1 100 ? 8.221 -3.945 -8.765 1.00 91.69 100 PHE A N 1
ATOM 832 C CA . PHE A 1 100 ? 8.585 -4.072 -7.361 1.00 91.69 100 PHE A CA 1
ATOM 833 C C . PHE A 1 100 ? 9.632 -5.164 -7.153 1.00 91.69 100 PHE A C 1
ATOM 835 O O . PHE A 1 100 ? 9.692 -6.140 -7.902 1.00 91.69 100 PHE A O 1
ATOM 842 N N . GLU A 1 101 ? 10.433 -5.001 -6.113 1.00 92.06 101 GLU A N 1
ATOM 843 C CA . GLU A 1 101 ? 11.423 -5.970 -5.651 1.00 92.06 101 GLU A CA 1
ATOM 844 C C . GLU A 1 101 ? 11.327 -6.054 -4.128 1.00 92.06 101 GLU A C 1
ATOM 846 O O . GLU A 1 101 ? 11.188 -5.019 -3.484 1.00 92.06 101 GLU A O 1
ATOM 851 N N . ILE A 1 102 ? 11.313 -7.267 -3.568 1.00 88.69 102 ILE A N 1
ATOM 852 C CA . ILE A 1 102 ? 11.215 -7.473 -2.117 1.00 88.69 102 ILE A CA 1
ATOM 853 C C . ILE A 1 102 ? 12.630 -7.587 -1.560 1.00 88.69 102 ILE A C 1
ATOM 855 O O . ILE A 1 102 ? 13.411 -8.414 -2.031 1.00 88.69 102 ILE A O 1
ATOM 859 N N . ASP A 1 103 ? 12.931 -6.746 -0.580 1.00 83.06 103 ASP A N 1
ATOM 860 C CA . ASP A 1 103 ? 14.166 -6.750 0.197 1.00 83.06 103 ASP A CA 1
ATOM 861 C C . ASP A 1 103 ? 13.875 -7.431 1.546 1.00 83.06 103 ASP A C 1
ATOM 863 O O . ASP A 1 103 ? 13.017 -6.956 2.301 1.00 83.06 103 ASP A O 1
ATOM 867 N N . PHE A 1 104 ? 14.517 -8.582 1.783 1.00 68.75 104 PHE A N 1
ATOM 868 C CA . PHE A 1 104 ? 14.305 -9.464 2.942 1.00 68.75 104 PHE A CA 1
ATOM 869 C C . PHE A 1 104 ? 15.303 -9.188 4.069 1.00 68.75 104 PHE A C 1
ATOM 871 O O . PHE A 1 104 ? 16.509 -9.040 3.768 1.00 68.75 104 PHE A O 1
#

Secondary structure (DSSP, 8-state):
--SHHHHHTTS-------PPEEEESPPEEPEE-SS-EE--TT----S-S-EEEEETTEEEEEESS--GGGTTS-EEEEEEE-TTS-EEEEEEEEP-TTTEEEE-

Sequence (104 aa):
MRTWMLVILLLVGLHVSAARILIQGDPVELEVHEGFFTFPKEYTFTTQRYHYILLSGIERVCFLQEQPALTHTDMVSILIEQNDGDQIRWYCYRYSVRFFEIDF